Protein AF-X1KIX4-F1 (afdb_monomer)

InterPro domains:
  IPR009010 Aspartate decarboxylase-like domain superfamily [SSF50692] (9-161)
  IPR050612 Prokaryotic Molybdopterin Oxidoreductases [PTHR43742] (2-159)

Foldseek 3Di:
DDDDFDADAFPDLQKAFEFEDADPLDPFQPCQQPPVSQDPVVCVLVHQQAKEAEQVSCVVQVHDFFFKKKKFFQDDDCVRGVQFDFDQLHGDIDMHTYDYDNPDDNRHMYHYHQAQDPDPPGDPRSNHHDNQVSNAGFGDDPVGRDTDRGGGMIGMHTDDPDPD

pLDDT: mean 93.76, std 7.92, range [32.69, 98.62]

Mean predicted aligned error: 3.72 Å

Radius of gyration: 16.17 Å; Cα contacts (8 Å, |Δi|>4): 360; chains: 1; bounding box: 42×38×56 Å

Organism: NCBI:txid412755

Structure (mmCIF, N/CA/C/O backbone):
data_AF-X1KIX4-F1
#
_entry.id   AF-X1KIX4-F1
#
loop_
_atom_site.group_PDB
_atom_site.id
_atom_site.type_symbol
_atom_site.label_atom_id
_atom_site.label_alt_id
_atom_site.label_comp_id
_atom_site.label_asym_id
_atom_site.label_entity_id
_atom_site.label_seq_id
_atom_site.pdbx_PDB_ins_code
_atom_site.Cartn_x
_atom_site.Ca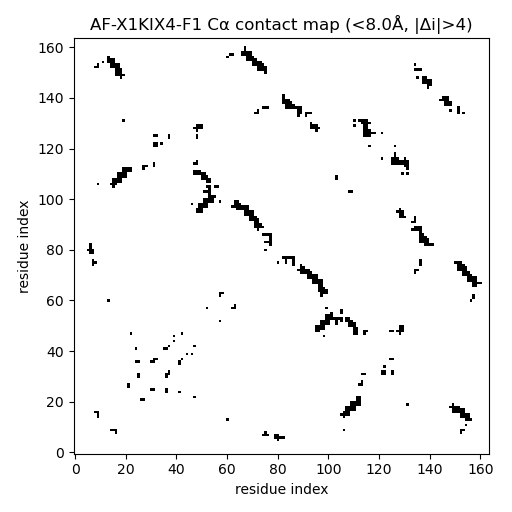rtn_y
_atom_site.Cartn_z
_atom_site.occupancy
_atom_site.B_iso_or_equiv
_atom_site.auth_seq_id
_atom_site.auth_comp_id
_atom_site.auth_asym_id
_atom_site.auth_atom_id
_atom_site.pdbx_PDB_model_num
ATOM 1 N N . MET A 1 1 ? 9.126 1.986 -31.736 1.00 82.31 1 MET A N 1
ATOM 2 C CA . MET A 1 1 ? 8.558 0.647 -31.461 1.00 82.31 1 MET A CA 1
ATOM 3 C C . MET A 1 1 ? 8.425 0.483 -29.955 1.00 82.31 1 MET A C 1
ATOM 5 O O . MET A 1 1 ? 9.305 0.989 -29.265 1.00 82.31 1 MET A O 1
ATOM 9 N N . PRO A 1 2 ? 7.361 -0.156 -29.440 1.00 86.62 2 PRO A N 1
ATOM 10 C CA . PRO A 1 2 ? 7.271 -0.484 -28.019 1.00 86.62 2 PRO A CA 1
ATOM 11 C C . PRO A 1 2 ? 8.344 -1.517 -27.651 1.00 86.62 2 PRO A C 1
ATOM 13 O O . PRO A 1 2 ? 8.569 -2.465 -28.401 1.00 86.62 2 PRO A O 1
ATOM 16 N N . ILE A 1 3 ? 9.002 -1.323 -26.508 1.00 89.69 3 ILE A N 1
ATOM 17 C CA . ILE A 1 3 ? 9.951 -2.280 -25.930 1.00 89.69 3 ILE A CA 1
ATOM 18 C C . ILE A 1 3 ? 9.429 -2.760 -24.579 1.00 89.69 3 ILE A C 1
ATOM 20 O O . ILE A 1 3 ? 8.763 -2.012 -23.862 1.00 89.69 3 ILE A O 1
ATOM 24 N N . TYR A 1 4 ? 9.737 -4.005 -24.233 1.00 90.25 4 TYR A N 1
ATOM 25 C CA . TYR A 1 4 ? 9.482 -4.522 -22.8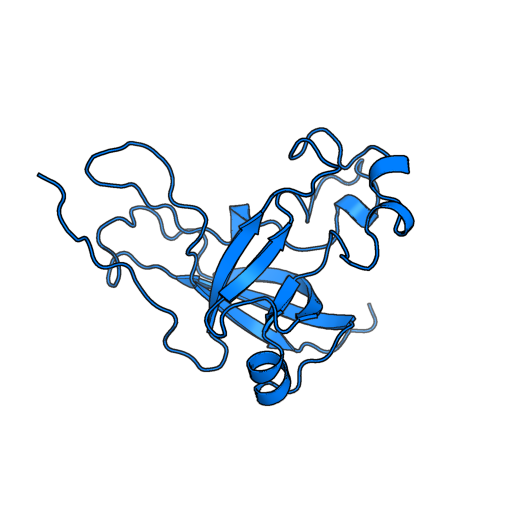97 1.00 90.25 4 TYR A CA 1
ATOM 26 C C . TYR A 1 4 ? 10.623 -4.112 -21.965 1.00 90.25 4 TYR A C 1
ATOM 28 O O . TYR A 1 4 ? 11.790 -4.358 -22.269 1.00 90.25 4 TYR A O 1
ATOM 36 N N . VAL A 1 5 ? 10.277 -3.502 -20.832 1.00 89.31 5 VAL A N 1
ATOM 37 C CA . VAL A 1 5 ? 11.215 -3.204 -19.748 1.00 89.31 5 VAL A CA 1
ATOM 38 C C . VAL A 1 5 ? 10.764 -4.015 -18.534 1.00 89.31 5 VAL A C 1
ATOM 40 O O . VAL A 1 5 ? 9.652 -3.784 -18.054 1.00 89.31 5 VAL A O 1
ATOM 43 N N . PRO A 1 6 ? 11.562 -4.989 -18.061 1.00 90.12 6 PRO A N 1
ATOM 44 C CA . PRO A 1 6 ? 11.214 -5.747 -16.870 1.00 90.12 6 PRO A CA 1
ATOM 45 C C . PRO A 1 6 ? 11.243 -4.834 -15.642 1.00 90.12 6 PRO A C 1
ATOM 47 O O . PRO A 1 6 ? 12.146 -4.013 -15.495 1.00 90.12 6 PRO A O 1
ATOM 50 N N . VAL A 1 7 ? 10.262 -5.008 -14.760 1.00 90.44 7 VAL A N 1
ATOM 51 C CA . VAL A 1 7 ? 10.189 -4.324 -13.464 1.00 90.44 7 VAL A CA 1
ATOM 52 C C . VAL A 1 7 ? 10.422 -5.325 -12.340 1.00 90.44 7 VAL A C 1
ATOM 54 O O . VAL A 1 7 ? 10.199 -6.526 -12.509 1.00 90.44 7 VAL A O 1
ATOM 57 N N . ALA A 1 8 ? 10.858 -4.836 -11.182 1.00 94.06 8 ALA A N 1
ATOM 58 C CA . ALA A 1 8 ? 11.047 -5.685 -10.015 1.00 94.06 8 ALA A CA 1
ATOM 59 C C . ALA A 1 8 ? 9.723 -6.338 -9.572 1.00 94.06 8 ALA A C 1
ATOM 61 O O . ALA A 1 8 ? 8.642 -5.752 -9.700 1.00 94.06 8 ALA A O 1
ATOM 62 N N . GLU A 1 9 ? 9.814 -7.541 -9.000 1.00 95.81 9 GLU A N 1
ATOM 63 C CA . GLU A 1 9 ? 8.667 -8.263 -8.444 1.00 95.81 9 GLU A CA 1
ATOM 64 C C . GLU A 1 9 ? 8.826 -8.567 -6.949 1.00 95.81 9 GLU A C 1
ATOM 66 O O . GLU A 1 9 ? 9.955 -8.777 -6.499 1.00 95.81 9 GLU A O 1
ATOM 71 N N . PRO A 1 10 ? 7.715 -8.664 -6.187 1.00 96.31 10 PRO A N 1
ATOM 72 C CA . PRO A 1 10 ? 7.699 -9.252 -4.854 1.00 96.31 10 PRO A CA 1
ATOM 73 C C . PRO A 1 10 ? 8.229 -10.688 -4.888 1.00 96.31 10 PRO A C 1
ATOM 75 O O . PRO A 1 10 ? 7.708 -11.531 -5.626 1.00 96.31 10 PRO A O 1
ATOM 78 N N . LYS A 1 11 ? 9.249 -10.972 -4.075 1.00 94.19 11 LYS A N 1
ATOM 79 C CA . LYS A 1 11 ? 9.912 -12.285 -3.982 1.00 94.19 11 LYS A CA 1
ATOM 80 C C . LYS A 1 11 ? 9.490 -13.029 -2.708 1.00 94.19 11 LYS A C 1
ATOM 82 O O . LYS A 1 11 ? 9.428 -14.257 -2.699 1.00 94.19 11 LYS A O 1
ATOM 87 N N . GLY A 1 12 ? 9.184 -12.292 -1.640 1.00 94.31 12 GLY A N 1
ATOM 88 C CA . GLY A 1 12 ? 8.812 -12.820 -0.326 1.00 94.31 12 GLY A CA 1
ATOM 89 C C . GLY A 1 12 ? 7.359 -13.302 -0.192 1.00 94.31 12 GLY A C 1
ATOM 90 O O . GLY A 1 12 ? 6.440 -12.888 -0.904 1.00 94.31 12 GLY A O 1
ATOM 91 N N . LYS A 1 13 ? 7.115 -14.177 0.794 1.00 95.94 13 LYS A N 1
ATOM 92 C CA . LYS A 1 13 ? 5.754 -14.624 1.162 1.00 95.94 13 LYS A CA 1
ATOM 93 C C . LYS A 1 13 ? 4.912 -13.523 1.813 1.00 95.94 13 LYS A C 1
ATOM 95 O O . LYS A 1 13 ? 3.693 -13.623 1.821 1.00 95.94 13 LYS A O 1
ATOM 100 N N . ASP A 1 14 ? 5.561 -12.501 2.334 1.00 97.62 14 ASP A N 1
ATOM 101 C CA . ASP A 1 14 ? 4.983 -11.323 2.970 1.00 97.62 14 ASP A CA 1
ATOM 102 C C . ASP A 1 14 ? 5.240 -10.046 2.159 1.00 97.62 14 ASP A C 1
ATOM 104 O O . ASP A 1 14 ? 4.964 -8.946 2.636 1.00 97.62 14 ASP A O 1
ATOM 108 N N . GLU A 1 15 ? 5.736 -10.189 0.926 1.00 98.38 15 GLU A N 1
ATOM 109 C CA . GLU A 1 15 ? 5.942 -9.084 -0.001 1.00 98.38 15 GLU A CA 1
ATOM 110 C C . GLU A 1 15 ? 4.782 -8.957 -0.993 1.00 98.38 15 GLU A C 1
ATOM 112 O O . GLU A 1 15 ? 4.216 -9.952 -1.466 1.00 98.38 15 GLU A O 1
ATOM 117 N N . PHE A 1 16 ? 4.451 -7.710 -1.321 1.00 98.38 16 PHE A N 1
ATOM 118 C CA . PHE A 1 16 ? 3.352 -7.342 -2.205 1.00 98.38 16 PHE A CA 1
ATOM 119 C C . PHE A 1 16 ? 3.714 -6.106 -3.027 1.00 98.38 16 PHE A C 1
ATOM 121 O O . PHE A 1 16 ? 4.446 -5.234 -2.566 1.00 98.38 16 PHE A O 1
ATOM 128 N N . TYR A 1 17 ? 3.131 -5.984 -4.214 1.00 97.94 17 TYR A N 1
ATOM 129 C CA . TYR A 1 17 ? 2.994 -4.701 -4.884 1.00 97.94 17 TYR A CA 1
ATOM 130 C C . TYR A 1 17 ? 1.979 -3.851 -4.128 1.00 97.94 17 TYR A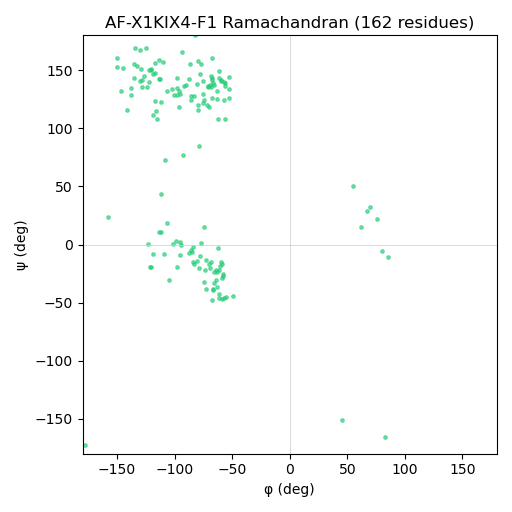 C 1
ATOM 132 O O . TYR A 1 17 ? 0.804 -4.217 -4.060 1.00 97.94 17 TYR A O 1
ATOM 140 N N . LEU A 1 18 ? 2.405 -2.709 -3.599 1.00 98.06 18 LEU A N 1
ATOM 141 C CA . LEU A 1 18 ? 1.506 -1.687 -3.097 1.00 98.06 18 LEU A CA 1
ATOM 142 C C . LEU A 1 18 ? 0.963 -0.871 -4.270 1.00 98.06 18 LEU A C 1
ATOM 144 O O . LEU A 1 18 ? 1.688 -0.149 -4.961 1.00 98.06 18 LEU A O 1
ATOM 148 N N . ILE A 1 19 ? -0.344 -0.975 -4.458 1.00 97.25 19 ILE A N 1
ATOM 149 C CA . ILE A 1 19 ? -1.106 -0.245 -5.464 1.00 97.25 19 ILE A CA 1
ATOM 150 C C . ILE A 1 19 ? -2.125 0.669 -4.791 1.00 97.25 19 ILE A C 1
ATOM 152 O O . ILE A 1 19 ? -2.539 0.442 -3.654 1.00 97.25 19 ILE A O 1
ATOM 156 N N . SER A 1 20 ? -2.537 1.722 -5.491 1.00 96.31 20 SER A N 1
ATOM 157 C CA . SER A 1 20 ? -3.568 2.628 -4.990 1.00 96.31 20 SER A CA 1
ATOM 158 C C . SER A 1 20 ? -4.641 2.935 -6.015 1.00 96.31 20 SER A C 1
ATOM 160 O O . SER A 1 20 ? -4.409 2.923 -7.225 1.00 96.31 20 SER A O 1
ATOM 162 N N . GLY A 1 21 ? -5.824 3.257 -5.505 1.00 94.38 21 GLY A N 1
ATOM 163 C CA . GLY A 1 21 ? -6.944 3.760 -6.287 1.00 94.38 21 GLY A CA 1
ATOM 164 C C . GLY A 1 21 ? -7.593 4.961 -5.616 1.00 94.38 21 GLY A C 1
ATOM 165 O O . GLY A 1 21 ? -7.295 5.305 -4.475 1.00 94.38 21 GLY A O 1
ATOM 166 N N . LYS A 1 22 ? -8.480 5.639 -6.338 1.00 93.69 22 LYS A N 1
ATOM 167 C CA . LYS A 1 22 ? -9.269 6.732 -5.765 1.00 93.69 22 LYS A CA 1
ATOM 168 C C . LYS A 1 22 ? -10.537 6.171 -5.136 1.00 93.69 22 LYS A C 1
ATOM 170 O O . LYS A 1 22 ? -11.155 5.280 -5.712 1.00 93.69 22 LYS A O 1
ATOM 175 N N . ALA A 1 23 ? -10.944 6.747 -4.012 1.00 93.75 23 ALA A N 1
ATOM 176 C CA . ALA A 1 23 ? -12.304 6.583 -3.523 1.00 93.75 23 ALA A CA 1
ATOM 177 C C . ALA A 1 23 ? -13.250 7.363 -4.434 1.00 93.75 23 ALA A C 1
ATOM 179 O O . ALA A 1 23 ? -12.956 8.504 -4.797 1.00 93.75 23 ALA A O 1
ATOM 180 N N . THR A 1 24 ? -14.373 6.757 -4.813 1.00 93.44 24 THR A N 1
ATOM 181 C CA . THR A 1 24 ? -15.356 7.387 -5.710 1.00 93.44 24 THR A CA 1
ATOM 182 C C . THR A 1 24 ? -15.980 8.637 -5.090 1.00 93.44 24 THR A C 1
ATOM 184 O O . THR A 1 24 ? -16.392 9.536 -5.817 1.00 93.44 24 THR A O 1
ATOM 187 N N . TRP A 1 25 ? -15.979 8.733 -3.759 1.00 94.56 25 TRP A N 1
ATOM 188 C CA . TRP A 1 25 ? -16.508 9.857 -2.987 1.00 94.56 25 TRP A CA 1
ATOM 189 C C . TRP A 1 25 ? -15.463 10.922 -2.603 1.00 94.56 25 TRP A C 1
ATOM 191 O O . TRP A 1 25 ? -15.828 11.921 -1.988 1.00 94.56 25 TRP A O 1
ATOM 201 N N . HIS A 1 26 ? -14.181 10.772 -2.975 1.00 94.88 26 HIS A N 1
ATOM 202 C CA . HIS A 1 26 ? -13.136 11.763 -2.671 1.00 94.88 26 HIS A CA 1
ATOM 203 C C . HIS A 1 26 ? -12.398 12.286 -3.907 1.00 94.88 26 HIS A C 1
ATOM 205 O O . HIS A 1 26 ? -11.878 11.533 -4.732 1.00 94.88 26 HIS A O 1
ATOM 211 N N . GLN A 1 27 ? -12.202 13.606 -3.959 1.00 92.81 27 GLN A N 1
ATOM 212 C CA . GLN A 1 27 ? -11.359 14.255 -4.964 1.00 92.81 27 GLN A CA 1
ATOM 213 C C . GLN A 1 27 ? -9.919 14.435 -4.464 1.00 92.81 27 GLN A C 1
ATOM 215 O O . GLN A 1 27 ? -9.509 15.532 -4.074 1.00 92.81 27 GLN A O 1
ATOM 220 N N . LYS A 1 28 ? -9.135 13.343 -4.469 1.00 87.62 28 LYS A N 1
ATOM 221 C CA . LYS A 1 28 ? -7.769 13.296 -3.891 1.00 87.62 28 LYS A CA 1
ATOM 222 C C . LYS A 1 28 ? -7.749 13.957 -2.501 1.00 87.62 28 LYS A C 1
ATOM 224 O O . LYS A 1 28 ? -8.782 13.968 -1.846 1.00 87.62 28 LYS A O 1
ATOM 229 N N . SER A 1 29 ? -6.613 14.527 -2.088 1.00 88.62 29 SER A N 1
ATOM 230 C CA . SER A 1 29 ? -6.351 15.165 -0.788 1.00 88.62 29 SER A CA 1
ATOM 231 C C . SER A 1 29 ? -7.215 16.399 -0.452 1.00 88.62 29 SER A C 1
ATOM 233 O O . SER A 1 29 ? -7.047 16.978 0.618 1.00 88.62 29 SER A O 1
ATOM 235 N N . ALA A 1 30 ? -8.096 16.851 -1.352 1.00 91.94 30 ALA A N 1
ATOM 236 C CA . ALA A 1 30 ? -8.873 18.077 -1.160 1.00 91.94 30 ALA A CA 1
ATOM 237 C C . ALA A 1 30 ? -10.140 17.879 -0.311 1.00 91.94 30 ALA A C 1
ATOM 239 O O . ALA A 1 30 ? -10.721 18.854 0.156 1.00 91.94 30 ALA A O 1
ATOM 240 N N . THR A 1 31 ? -10.594 16.636 -0.123 1.00 94.31 31 THR A N 1
ATOM 241 C CA . THR A 1 31 ? -11.933 16.351 0.435 1.00 94.31 31 THR A CA 1
ATOM 242 C C . THR A 1 31 ? -11.922 15.487 1.695 1.00 94.31 31 THR A C 1
ATOM 244 O O . THR A 1 31 ? -12.972 15.256 2.278 1.00 94.31 31 THR A O 1
ATOM 247 N N . GLN A 1 32 ? -10.752 15.074 2.185 1.00 93.12 32 GLN A N 1
ATOM 248 C CA . GLN A 1 32 ? -10.589 14.246 3.390 1.00 93.12 32 GLN A CA 1
ATOM 249 C C . GLN A 1 32 ? -10.927 15.008 4.673 1.00 93.12 32 GLN A C 1
ATOM 251 O O . GLN A 1 32 ? -11.114 14.404 5.723 1.00 93.12 32 GLN A O 1
ATOM 256 N N . HIS A 1 33 ? -10.977 16.343 4.622 1.00 94.94 33 HIS A N 1
ATOM 257 C CA . HIS A 1 33 ? -11.447 17.149 5.748 1.00 94.94 33 HIS A CA 1
ATOM 258 C C . HIS A 1 33 ? -12.976 17.322 5.764 1.00 94.94 33 HIS A C 1
ATOM 260 O O . HIS A 1 33 ? -13.521 17.912 6.694 1.00 94.94 33 HIS A O 1
ATOM 266 N N . ASN A 1 34 ? -13.694 16.825 4.753 1.00 95.81 34 ASN A N 1
ATOM 267 C CA . ASN A 1 34 ? -15.149 16.883 4.733 1.00 95.81 34 ASN A CA 1
ATOM 268 C C . ASN A 1 34 ? -15.720 15.762 5.611 1.00 95.81 34 ASN A C 1
ATOM 270 O O . ASN A 1 34 ? -15.480 14.589 5.344 1.00 95.81 34 ASN A O 1
ATOM 274 N N . ARG A 1 35 ? -16.482 16.126 6.648 1.00 94.69 35 ARG A N 1
ATOM 275 C CA . ARG A 1 35 ? -17.041 15.166 7.612 1.00 94.69 35 ARG A CA 1
ATOM 276 C C . ARG A 1 35 ? -17.975 14.159 6.951 1.00 94.69 35 ARG A C 1
ATOM 278 O O . ARG A 1 35 ? -17.776 12.975 7.174 1.00 94.69 35 ARG A O 1
ATOM 285 N N . TYR A 1 36 ? -18.888 14.617 6.094 1.00 94.69 36 TYR A N 1
ATOM 286 C CA . TYR A 1 36 ? -19.865 13.754 5.423 1.00 94.69 36 TYR A CA 1
ATOM 287 C C . TYR A 1 36 ? -19.192 12.705 4.539 1.00 94.69 36 TYR A C 1
ATOM 289 O O . TYR A 1 36 ? -19.549 11.536 4.564 1.00 94.69 36 TYR A O 1
ATOM 297 N N . LEU A 1 37 ? -18.160 13.107 3.791 1.00 94.81 37 LEU A N 1
ATOM 298 C CA . LEU A 1 37 ? -17.438 12.188 2.906 1.00 94.81 37 LEU A CA 1
ATOM 299 C C . LEU A 1 37 ? -16.548 11.193 3.664 1.00 94.81 37 LEU A C 1
ATOM 301 O O . LEU A 1 37 ? -16.085 10.231 3.067 1.00 94.81 37 LEU A O 1
ATOM 305 N N . MET A 1 38 ? -16.296 11.422 4.954 1.00 93.81 38 MET A N 1
ATOM 306 C CA . MET A 1 38 ? -15.519 10.527 5.812 1.00 93.81 38 MET A CA 1
ATOM 307 C C . MET A 1 38 ? -16.411 9.615 6.674 1.00 93.81 38 MET A C 1
ATOM 309 O O . MET A 1 38 ? -15.883 8.867 7.499 1.00 93.81 38 MET A O 1
ATOM 313 N N . GLU A 1 39 ? -17.738 9.674 6.532 1.00 93.88 39 GLU A N 1
ATOM 314 C CA . GLU A 1 39 ? -18.669 8.823 7.280 1.00 93.88 39 GLU A CA 1
ATOM 315 C C . GLU A 1 39 ? -18.610 7.367 6.805 1.00 93.88 39 GLU A C 1
ATOM 317 O O . GLU A 1 39 ? -18.625 7.091 5.607 1.00 93.88 39 GLU A O 1
ATOM 322 N N . ASP A 1 40 ? -18.610 6.420 7.747 1.00 91.44 40 ASP A N 1
ATOM 323 C CA . ASP A 1 40 ? -18.553 4.978 7.448 1.00 91.44 40 ASP A CA 1
ATOM 324 C C . ASP A 1 40 ? -19.726 4.512 6.563 1.00 91.44 40 ASP A C 1
ATOM 326 O O . ASP A 1 40 ? -19.580 3.585 5.768 1.00 91.44 40 ASP A O 1
ATOM 330 N N . GLY A 1 41 ? -20.879 5.186 6.652 1.00 93.12 41 GLY A N 1
ATOM 331 C CA . GLY A 1 41 ? -22.049 4.902 5.818 1.00 93.12 41 GLY A CA 1
ATOM 332 C C . GLY A 1 41 ? -21.827 5.163 4.324 1.00 93.12 41 GLY A C 1
ATOM 333 O O . GLY A 1 41 ? -22.401 4.457 3.500 1.00 93.12 41 GLY A O 1
ATOM 334 N N . ILE A 1 42 ? -20.965 6.123 3.964 1.00 93.75 42 ILE A N 1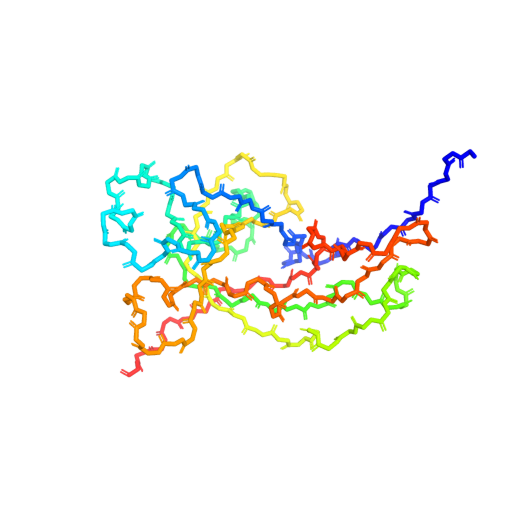
ATOM 335 C CA . ILE A 1 42 ? -20.578 6.382 2.566 1.00 93.75 42 ILE A CA 1
ATOM 336 C C . ILE A 1 42 ? -19.625 5.299 2.051 1.00 93.75 42 ILE A C 1
ATOM 338 O O . ILE A 1 42 ? -19.658 4.953 0.872 1.00 93.75 42 ILE A O 1
ATOM 342 N N . GLU A 1 43 ? -18.790 4.747 2.932 1.00 92.31 43 GLU A N 1
ATOM 343 C CA . GLU A 1 43 ? -17.752 3.782 2.565 1.00 92.31 43 GLU A CA 1
ATOM 344 C C . GLU A 1 43 ? -18.311 2.399 2.221 1.00 92.31 43 GLU A C 1
ATOM 346 O O . GLU A 1 43 ? -17.646 1.643 1.521 1.00 92.31 43 GLU A O 1
ATOM 351 N N . GLY A 1 44 ? -19.519 2.054 2.683 1.00 89.94 44 GLY A N 1
ATOM 352 C CA . GLY A 1 44 ? -20.227 0.844 2.247 1.00 89.94 44 GLY A CA 1
ATOM 353 C C . GLY A 1 44 ? -19.415 -0.444 2.435 1.00 89.94 44 GLY A C 1
ATOM 354 O O . GLY A 1 44 ? -19.242 -1.210 1.490 1.00 89.94 44 GLY A O 1
ATOM 355 N N . ASP A 1 45 ? -18.865 -0.650 3.637 1.00 90.62 45 ASP A N 1
ATOM 356 C CA . ASP A 1 45 ? -17.956 -1.763 3.987 1.00 90.62 45 ASP A CA 1
ATOM 357 C C . ASP A 1 45 ? -16.626 -1.796 3.194 1.00 90.62 45 ASP A C 1
ATOM 359 O O . ASP A 1 45 ? -15.861 -2.767 3.234 1.00 90.62 45 ASP A O 1
ATOM 363 N N . CYS A 1 46 ? -16.294 -0.694 2.521 1.00 92.88 46 CYS A N 1
ATOM 364 C CA . CYS A 1 46 ? -15.002 -0.458 1.889 1.00 92.88 46 CYS A CA 1
ATOM 365 C C . CYS A 1 46 ? -14.220 0.600 2.686 1.00 92.88 46 CYS A C 1
ATOM 367 O O . CYS A 1 46 ? -14.065 1.728 2.206 1.00 92.88 46 CYS A O 1
ATOM 369 N N . PRO A 1 47 ? -13.693 0.254 3.883 1.00 95.31 47 PRO A N 1
ATOM 370 C CA . PRO A 1 47 ? -13.041 1.208 4.772 1.00 95.31 47 PRO A CA 1
ATOM 371 C C . PRO A 1 47 ? -11.946 2.005 4.055 1.00 95.31 47 PRO A C 1
ATOM 373 O O . PRO A 1 47 ? -11.027 1.423 3.464 1.00 95.31 47 PRO A O 1
ATOM 376 N N . TYR A 1 48 ? -12.029 3.335 4.126 1.00 95.62 48 TYR A N 1
ATOM 377 C CA . TYR A 1 48 ? -11.125 4.241 3.406 1.00 95.62 48 TYR A CA 1
ATOM 378 C C . TYR A 1 48 ? -9.673 4.149 3.895 1.00 95.62 48 TYR A C 1
ATOM 380 O O . TYR A 1 48 ? -8.724 4.306 3.131 1.00 95.62 48 TYR A O 1
ATOM 388 N N . THR A 1 49 ? -9.486 3.885 5.187 1.00 95.94 49 THR A N 1
ATOM 389 C CA . THR A 1 49 ? -8.180 3.931 5.865 1.00 95.94 49 THR A CA 1
ATOM 390 C C . THR A 1 49 ? -7.494 2.566 5.952 1.00 95.94 49 THR A C 1
ATOM 392 O O . THR A 1 49 ? -6.415 2.454 6.542 1.00 95.94 49 THR A O 1
ATOM 395 N N . ALA A 1 50 ? -8.104 1.526 5.378 1.00 97.50 50 ALA A N 1
ATOM 396 C CA . ALA A 1 50 ? -7.593 0.165 5.425 1.00 97.50 50 ALA A CA 1
ATOM 397 C C . ALA A 1 50 ? -6.592 -0.134 4.303 1.00 97.50 50 ALA A C 1
ATOM 399 O O . ALA A 1 50 ? -6.633 0.455 3.221 1.00 97.50 50 ALA A O 1
ATOM 400 N N . ILE A 1 51 ? -5.732 -1.120 4.557 1.00 98.50 51 ILE A N 1
ATOM 401 C CA . ILE A 1 51 ? -4.998 -1.838 3.518 1.00 98.50 51 ILE A CA 1
ATOM 402 C C . ILE A 1 51 ? -5.731 -3.122 3.156 1.00 98.50 51 ILE A C 1
ATOM 404 O O . ILE A 1 51 ? -6.138 -3.893 4.022 1.00 98.50 51 ILE A O 1
ATOM 408 N N . TYR A 1 52 ? -5.896 -3.339 1.861 1.00 98.62 52 TYR A N 1
ATOM 409 C CA . TYR A 1 52 ? -6.614 -4.464 1.303 1.00 98.62 52 TYR A CA 1
ATOM 410 C C . TYR A 1 52 ? -5.623 -5.544 0.900 1.00 98.62 52 TYR A C 1
ATOM 412 O O . TYR A 1 52 ? -4.658 -5.263 0.186 1.00 98.62 52 TYR A O 1
ATOM 420 N N . ILE A 1 53 ? -5.859 -6.772 1.355 1.00 98.44 53 ILE A N 1
ATOM 421 C CA . ILE A 1 53 ? -4.975 -7.918 1.115 1.00 98.44 53 ILE A CA 1
ATOM 422 C C . ILE A 1 53 ? -5.813 -9.087 0.594 1.00 98.44 53 ILE A C 1
ATOM 424 O O . ILE A 1 53 ? -6.937 -9.313 1.052 1.00 98.44 53 ILE A O 1
ATOM 428 N N . ASN A 1 54 ? -5.260 -9.827 -0.369 1.00 98.50 54 ASN A N 1
ATOM 429 C CA . ASN A 1 54 ? -5.860 -11.065 -0.861 1.00 98.50 54 ASN A CA 1
ATOM 430 C C . ASN A 1 54 ? -6.100 -12.065 0.292 1.00 98.50 54 ASN A C 1
ATOM 432 O O . ASN A 1 54 ? -5.240 -12.222 1.161 1.00 98.50 54 ASN A O 1
ATOM 436 N N . ALA A 1 55 ? -7.240 -12.759 0.292 1.00 98.31 55 ALA A N 1
ATOM 437 C CA . ALA A 1 55 ? -7.629 -13.606 1.419 1.00 98.31 55 ALA A CA 1
ATOM 438 C C . ALA A 1 55 ? -6.736 -14.828 1.635 1.00 98.31 55 ALA A C 1
ATOM 440 O O . ALA A 1 55 ? -6.386 -15.114 2.779 1.00 98.31 55 ALA A O 1
ATOM 441 N N . ASP A 1 56 ? -6.295 -15.493 0.571 1.00 97.69 56 ASP A N 1
ATOM 442 C CA . ASP A 1 56 ? -5.435 -16.674 0.688 1.00 97.69 56 ASP A CA 1
ATOM 443 C C . ASP A 1 56 ? -4.065 -16.280 1.254 1.00 97.69 56 ASP A C 1
ATOM 445 O O . ASP A 1 56 ? -3.489 -16.961 2.109 1.00 97.69 56 ASP A O 1
ATOM 449 N N . ARG A 1 57 ? -3.564 -15.114 0.831 1.00 97.50 57 ARG A N 1
ATOM 450 C CA . ARG A 1 57 ? -2.319 -14.538 1.348 1.00 97.50 57 ARG A CA 1
ATOM 451 C C . ARG A 1 57 ? -2.457 -14.110 2.796 1.00 97.50 57 ARG A C 1
ATOM 453 O O . ARG A 1 57 ? -1.607 -14.479 3.602 1.00 97.50 57 ARG A O 1
ATOM 460 N N . ALA A 1 58 ? -3.528 -13.395 3.134 1.00 98.06 58 ALA A N 1
ATOM 461 C CA . ALA A 1 58 ? -3.809 -12.986 4.504 1.00 98.06 58 ALA A CA 1
ATOM 462 C C . ALA A 1 58 ? -3.893 -14.207 5.435 1.00 98.06 58 ALA A C 1
ATOM 464 O O . ALA A 1 58 ? -3.206 -14.242 6.455 1.00 98.06 58 ALA A O 1
ATOM 465 N N . HIS A 1 59 ? -4.613 -15.256 5.027 1.00 97.69 59 HIS A N 1
ATOM 466 C CA . HIS A 1 59 ? -4.701 -16.516 5.762 1.00 97.69 59 HIS A CA 1
ATOM 467 C C . HIS A 1 59 ? -3.325 -17.167 5.959 1.00 97.69 59 HIS A C 1
ATOM 469 O O . HIS A 1 59 ? -2.968 -17.522 7.080 1.00 97.69 59 HIS A O 1
ATOM 475 N N . SER A 1 60 ? -2.505 -17.254 4.903 1.00 97.31 60 SER A N 1
ATOM 476 C CA . SER A 1 60 ? -1.147 -17.818 4.998 1.00 97.31 60 SER A CA 1
ATOM 477 C C . SER A 1 60 ? -0.212 -17.050 5.944 1.00 97.31 60 SER A C 1
ATOM 479 O O . SER A 1 60 ? 0.765 -17.617 6.431 1.00 97.31 60 SER A O 1
ATOM 481 N N . LEU A 1 61 ? -0.518 -15.777 6.211 1.00 97.31 61 LEU A N 1
ATOM 482 C CA . LEU A 1 61 ? 0.235 -14.887 7.096 1.00 97.31 61 LEU A CA 1
ATOM 483 C C . LEU A 1 61 ? -0.412 -14.732 8.486 1.00 97.31 61 LEU A C 1
ATOM 485 O O . LEU A 1 61 ? 0.110 -13.990 9.317 1.00 97.31 61 LEU A O 1
ATOM 489 N N . GLY A 1 62 ? -1.539 -15.402 8.759 1.00 97.56 62 GLY A N 1
ATOM 490 C CA . GLY A 1 62 ? -2.268 -15.266 10.027 1.00 97.56 62 GLY A CA 1
ATOM 491 C C . GLY A 1 62 ? -2.907 -13.885 10.236 1.00 97.56 62 GLY A C 1
ATOM 492 O O . GLY A 1 62 ? -3.047 -13.429 11.376 1.00 97.56 62 GLY A O 1
ATOM 493 N N . ILE A 1 63 ? -3.258 -13.210 9.139 1.00 98.12 63 ILE A N 1
ATOM 494 C CA . ILE A 1 63 ? -3.867 -11.878 9.106 1.00 98.12 63 ILE A CA 1
ATOM 495 C C . ILE A 1 63 ? -5.370 -12.004 8.827 1.00 98.12 63 ILE A C 1
ATOM 497 O O . ILE A 1 63 ? -5.793 -12.702 7.906 1.00 98.12 63 ILE A O 1
ATOM 501 N N . MET A 1 64 ? -6.174 -11.280 9.598 1.00 97.81 64 MET A N 1
ATOM 502 C CA . MET A 1 64 ? -7.630 -11.216 9.500 1.00 97.81 64 MET A CA 1
ATOM 503 C C . MET A 1 64 ? -8.117 -9.770 9.339 1.00 97.81 64 MET A C 1
ATOM 505 O O . MET A 1 64 ? -7.368 -8.808 9.518 1.00 97.81 64 MET A O 1
ATOM 509 N N . ASN A 1 65 ? -9.40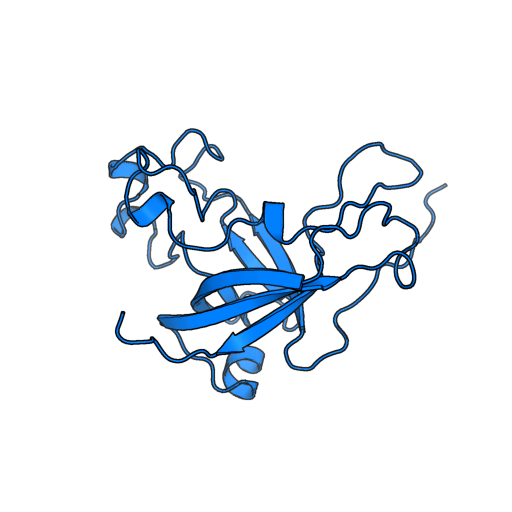3 -9.610 9.014 1.00 98.00 65 ASN A N 1
ATOM 510 C CA . ASN A 1 65 ? -10.062 -8.302 9.003 1.00 98.00 65 ASN A CA 1
ATOM 511 C C . ASN A 1 65 ? -9.871 -7.570 10.339 1.00 98.00 65 ASN A C 1
ATOM 513 O O . ASN A 1 65 ? -10.077 -8.151 11.401 1.00 98.00 65 ASN A O 1
ATOM 517 N N . GLY A 1 66 ? -9.510 -6.289 10.279 1.00 96.44 66 GLY A N 1
ATOM 518 C CA . GLY A 1 66 ? -9.318 -5.442 11.458 1.00 96.44 66 GLY A CA 1
ATOM 519 C C . GLY A 1 66 ? -7.975 -5.620 12.174 1.00 96.44 66 GLY A C 1
ATOM 520 O O . GLY A 1 66 ? -7.660 -4.834 13.072 1.00 96.44 66 GLY A O 1
ATOM 521 N N . ASP A 1 67 ? -7.140 -6.580 11.767 1.00 97.75 67 ASP A N 1
ATOM 522 C CA . ASP A 1 67 ? -5.784 -6.675 12.302 1.00 97.75 67 ASP A CA 1
ATOM 523 C C . ASP A 1 67 ? -4.984 -5.416 11.968 1.00 97.75 67 ASP A C 1
ATOM 525 O O . ASP A 1 67 ? -5.123 -4.833 10.889 1.00 97.75 67 ASP A O 1
ATOM 529 N N . LEU A 1 68 ? -4.136 -4.998 12.906 1.00 97.88 68 LEU A N 1
ATOM 530 C CA . LEU A 1 68 ? -3.170 -3.937 12.672 1.00 97.88 68 LEU A CA 1
ATOM 531 C C . LEU A 1 68 ? -1.907 -4.536 12.046 1.00 97.88 68 LEU A C 1
ATOM 533 O O . LEU A 1 68 ? -1.324 -5.485 12.577 1.00 97.88 68 LEU A O 1
ATOM 537 N N . VAL A 1 69 ? -1.475 -3.963 10.927 1.00 98.25 69 VAL A N 1
ATOM 538 C CA . VAL A 1 69 ? -0.239 -4.355 10.244 1.00 98.25 69 VAL A CA 1
ATOM 539 C C . VAL A 1 69 ? 0.706 -3.172 10.113 1.00 98.25 69 VAL A C 1
ATOM 541 O O . VAL A 1 69 ? 0.278 -2.019 10.001 1.00 98.25 69 VAL A O 1
ATOM 544 N N . GLU A 1 70 ? 1.998 -3.473 10.109 1.00 98.25 70 GLU A N 1
ATOM 545 C CA . GLU A 1 70 ? 3.041 -2.559 9.664 1.00 98.25 70 GLU A CA 1
ATOM 546 C C . GLU A 1 70 ? 3.420 -2.902 8.219 1.00 98.25 70 GLU A C 1
ATOM 548 O O . GLU A 1 70 ? 3.564 -4.071 7.849 1.00 98.25 70 GLU A O 1
ATOM 553 N N . VAL A 1 71 ? 3.530 -1.859 7.401 1.00 98.38 71 VAL A N 1
ATOM 554 C CA . VAL A 1 71 ? 3.824 -1.926 5.973 1.00 98.38 71 VAL A CA 1
ATOM 555 C C . VAL A 1 71 ? 5.125 -1.184 5.738 1.00 98.38 71 VAL A C 1
ATOM 557 O O . VAL A 1 71 ? 5.183 0.036 5.896 1.00 98.38 71 VAL A O 1
ATOM 560 N N . GLU A 1 72 ? 6.163 -1.929 5.383 1.00 98.50 72 GLU A N 1
ATOM 561 C CA . GLU A 1 72 ? 7.507 -1.412 5.146 1.00 98.50 72 GLU A CA 1
ATOM 562 C C . GLU A 1 72 ? 7.816 -1.407 3.651 1.00 98.50 72 GLU A C 1
ATOM 564 O O . GLU A 1 72 ? 7.616 -2.413 2.975 1.00 98.50 72 GLU A O 1
ATOM 569 N N . CYS A 1 73 ? 8.327 -0.298 3.125 1.00 98.31 73 CYS A N 1
ATOM 570 C CA . CYS A 1 73 ? 8.815 -0.240 1.752 1.00 98.31 73 CYS A CA 1
ATOM 571 C C . CYS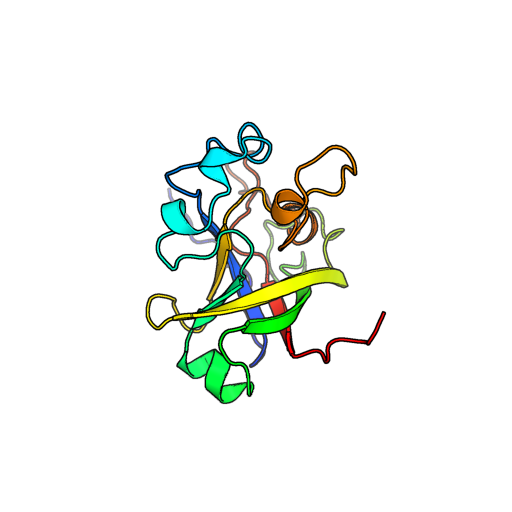 A 1 73 ? 10.170 -0.949 1.639 1.00 98.31 73 CYS A C 1
ATOM 573 O O . CYS A 1 73 ? 11.136 -0.545 2.280 1.00 98.31 73 CYS A O 1
ATOM 575 N N . VAL A 1 74 ? 10.259 -1.963 0.779 1.00 97.88 74 VAL A N 1
ATOM 576 C CA . VAL A 1 74 ? 11.486 -2.748 0.547 1.00 97.88 74 VAL A CA 1
ATOM 577 C C . VAL A 1 74 ? 11.991 -2.666 -0.898 1.00 97.88 74 VAL A C 1
ATOM 579 O O . VAL A 1 74 ? 13.094 -3.118 -1.189 1.00 97.88 74 VAL A O 1
ATOM 582 N N . GLY A 1 75 ? 11.223 -2.065 -1.810 1.00 96.62 75 GLY A N 1
ATOM 583 C CA . GLY A 1 75 ? 11.620 -1.864 -3.202 1.00 96.62 75 GLY A CA 1
ATOM 584 C C . GLY A 1 75 ? 10.561 -1.108 -4.010 1.00 96.62 75 GLY A C 1
ATOM 585 O O . GLY A 1 75 ? 9.583 -0.634 -3.434 1.00 96.62 75 GLY A O 1
ATOM 586 N N . PRO A 1 76 ? 10.714 -0.980 -5.338 1.00 95.88 76 PRO A N 1
ATOM 587 C CA . PRO A 1 76 ? 11.821 -1.481 -6.159 1.00 95.88 76 PRO A CA 1
ATOM 588 C C . PRO A 1 76 ? 13.156 -0.766 -5.880 1.00 95.88 76 PRO A C 1
ATOM 590 O O . PRO A 1 76 ? 13.178 0.343 -5.346 1.00 95.88 76 PRO A O 1
ATOM 593 N N . THR A 1 77 ? 14.264 -1.407 -6.261 1.00 95.50 77 THR A N 1
ATOM 594 C CA . THR A 1 77 ? 15.634 -0.872 -6.146 1.00 95.50 77 THR A CA 1
ATOM 595 C C . THR A 1 77 ? 16.236 -0.636 -7.534 1.00 95.50 77 THR A C 1
ATOM 597 O O . THR A 1 77 ? 15.831 -1.283 -8.498 1.00 95.50 77 THR A O 1
ATOM 600 N N . LYS A 1 78 ? 17.260 0.215 -7.642 1.00 94.69 78 LYS A N 1
ATOM 601 C CA . LYS A 1 78 ? 18.060 0.447 -8.860 1.00 94.69 78 LYS A CA 1
ATOM 602 C C . LYS A 1 78 ? 18.728 -0.819 -9.381 1.00 94.69 78 LYS A C 1
ATOM 604 O O . LYS A 1 78 ? 19.043 -0.913 -10.562 1.00 94.69 78 LYS A O 1
ATOM 609 N N . LYS A 1 79 ? 18.998 -1.774 -8.486 1.00 93.56 79 LYS A N 1
ATOM 610 C CA . LYS A 1 79 ? 19.604 -3.058 -8.837 1.00 93.56 79 LYS A CA 1
ATOM 611 C C . LYS A 1 79 ? 18.614 -3.957 -9.577 1.00 93.56 79 LYS A C 1
ATOM 613 O O . LYS A 1 79 ? 19.024 -4.687 -10.473 1.00 93.56 79 LYS A O 1
ATOM 618 N N . ASP A 1 80 ? 17.348 -3.932 -9.171 1.00 91.31 80 ASP A N 1
ATOM 619 C CA . ASP A 1 80 ? 16.311 -4.822 -9.696 1.00 91.31 80 ASP A CA 1
ATOM 620 C C . ASP A 1 80 ? 15.449 -4.166 -10.794 1.00 91.31 80 ASP A C 1
ATOM 622 O O . ASP A 1 80 ? 14.791 -4.880 -11.546 1.00 91.31 80 ASP A O 1
ATOM 626 N N . ASP A 1 81 ? 15.435 -2.832 -10.894 1.00 93.44 81 ASP A N 1
ATOM 627 C CA . ASP A 1 81 ? 14.635 -2.079 -11.865 1.00 93.44 81 ASP A CA 1
ATOM 628 C C . ASP A 1 81 ? 15.413 -0.855 -12.407 1.00 93.44 81 ASP A C 1
ATOM 630 O O . ASP A 1 81 ? 15.700 0.082 -11.651 1.00 93.44 81 ASP A O 1
ATOM 634 N N . PRO A 1 82 ? 15.727 -0.815 -13.720 1.00 91.31 82 PRO A N 1
ATOM 635 C CA . PRO A 1 82 ? 16.495 0.272 -14.332 1.00 91.31 82 PRO A CA 1
ATOM 636 C C . PRO A 1 82 ? 15.746 1.613 -14.382 1.00 91.31 82 PRO A C 1
ATOM 638 O O . PRO A 1 82 ? 16.367 2.648 -14.624 1.00 91.31 82 PRO A O 1
ATOM 641 N N . CYS A 1 83 ? 14.426 1.627 -14.177 1.00 92.56 83 CYS A N 1
ATOM 642 C CA . CYS A 1 83 ? 13.628 2.849 -14.144 1.00 92.56 83 CYS A CA 1
ATOM 643 C C . CYS A 1 83 ? 13.706 3.571 -12.794 1.00 92.56 83 CYS A C 1
ATOM 645 O O . CYS A 1 83 ? 13.298 4.731 -12.707 1.00 92.56 83 CYS A O 1
ATOM 647 N N . VAL A 1 84 ? 14.203 2.923 -11.736 1.00 95.19 84 VAL A N 1
ATOM 648 C CA . VAL A 1 84 ? 14.338 3.536 -10.408 1.00 95.19 84 VAL A CA 1
ATOM 649 C C . VAL A 1 84 ? 15.516 4.506 -10.397 1.00 95.19 84 VAL A C 1
ATOM 651 O O . VAL A 1 84 ? 16.636 4.158 -10.755 1.00 95.19 84 VAL A O 1
ATOM 654 N N . TYR A 1 85 ? 15.287 5.733 -9.930 1.00 93.19 85 TYR A N 1
ATOM 655 C CA . TYR A 1 85 ? 16.342 6.744 -9.786 1.00 93.19 85 TYR A CA 1
ATOM 656 C C . TYR A 1 85 ? 16.499 7.250 -8.344 1.00 93.19 85 TYR A C 1
ATOM 658 O O . TYR A 1 85 ? 17.570 7.759 -7.995 1.00 93.19 85 TYR A O 1
ATOM 666 N N . ASN A 1 86 ? 15.490 7.062 -7.485 1.00 94.44 86 ASN A N 1
ATOM 667 C CA . ASN A 1 86 ? 15.529 7.442 -6.071 1.00 94.44 86 ASN A CA 1
ATOM 668 C C . ASN A 1 86 ? 14.901 6.358 -5.179 1.00 94.44 86 ASN A C 1
ATOM 670 O O . ASN A 1 86 ? 13.763 5.952 -5.391 1.00 94.44 86 ASN A O 1
ATOM 674 N N . GLU A 1 87 ? 15.635 5.947 -4.149 1.00 96.38 87 GLU A N 1
ATOM 675 C CA . GLU A 1 87 ? 15.291 4.858 -3.228 1.00 96.38 87 GLU A CA 1
ATOM 676 C C . GLU A 1 87 ? 14.986 5.347 -1.802 1.00 96.38 87 GLU A C 1
ATOM 678 O O . GLU A 1 87 ? 14.858 4.539 -0.892 1.00 96.38 87 GLU A O 1
ATOM 683 N N . ALA A 1 88 ? 14.842 6.658 -1.580 1.00 96.25 88 ALA A N 1
ATOM 684 C CA . ALA A 1 88 ? 14.667 7.244 -0.244 1.00 96.25 88 ALA A CA 1
ATOM 685 C C . ALA A 1 88 ? 13.433 6.744 0.535 1.00 96.25 88 ALA A C 1
ATOM 687 O O . ALA A 1 88 ? 13.330 6.982 1.734 1.00 96.25 88 ALA A O 1
ATOM 688 N N . ALA A 1 89 ? 12.482 6.088 -0.135 1.00 96.81 89 ALA A N 1
ATOM 689 C CA . ALA A 1 89 ? 11.337 5.469 0.521 1.00 96.81 89 ALA A CA 1
ATOM 690 C C . ALA A 1 89 ? 11.665 4.121 1.186 1.00 96.81 89 ALA A C 1
ATOM 692 O O . ALA A 1 89 ? 10.905 3.680 2.043 1.00 96.81 89 ALA A O 1
ATOM 693 N N . ILE A 1 90 ? 12.754 3.449 0.798 1.00 97.38 90 ILE A N 1
ATOM 694 C CA . ILE A 1 90 ? 13.109 2.129 1.332 1.00 97.38 90 ILE A CA 1
ATOM 695 C C . ILE A 1 90 ? 13.388 2.232 2.837 1.00 97.38 90 ILE A C 1
ATOM 697 O O . ILE A 1 90 ? 14.111 3.115 3.289 1.00 97.38 90 ILE A O 1
ATOM 701 N N . GLY A 1 91 ? 12.795 1.323 3.610 1.00 97.81 91 GLY A N 1
ATOM 702 C CA . GLY A 1 91 ? 12.831 1.314 5.072 1.00 97.81 91 GLY A CA 1
ATOM 703 C C . GLY A 1 91 ? 11.754 2.178 5.733 1.00 97.81 91 GLY A C 1
ATOM 704 O O . GLY A 1 91 ? 11.541 2.057 6.941 1.00 97.81 91 GLY A O 1
ATOM 705 N N . ASN A 1 92 ? 11.027 3.014 4.976 1.00 98.00 92 ASN A N 1
ATOM 706 C CA . ASN A 1 92 ? 9.885 3.739 5.527 1.00 98.00 92 ASN A CA 1
ATOM 707 C C . ASN A 1 92 ? 8.757 2.773 5.879 1.00 98.00 92 ASN A C 1
ATOM 709 O O . ASN A 1 92 ? 8.491 1.803 5.165 1.00 98.00 92 ASN A O 1
ATOM 713 N N . LYS A 1 93 ? 8.071 3.088 6.979 1.00 97.69 93 LYS A N 1
ATOM 714 C CA . LYS A 1 93 ? 7.034 2.257 7.585 1.00 97.69 93 LYS A CA 1
ATOM 715 C C . LYS A 1 93 ? 5.774 3.068 7.810 1.00 97.69 93 LYS A C 1
ATOM 717 O O . LYS A 1 93 ? 5.830 4.173 8.341 1.00 97.69 93 LYS A O 1
ATOM 722 N N . GLU A 1 94 ? 4.636 2.488 7.467 1.00 97.69 94 GLU A N 1
ATOM 723 C CA . GLU A 1 94 ? 3.315 3.002 7.828 1.00 97.69 94 GLU A CA 1
ATOM 724 C C . GLU A 1 94 ? 2.477 1.876 8.445 1.00 97.69 94 GLU A C 1
ATOM 726 O O . GLU A 1 94 ? 2.843 0.701 8.394 1.00 97.69 94 GLU A O 1
ATOM 731 N N . ARG A 1 95 ? 1.349 2.230 9.064 1.00 96.75 95 ARG A N 1
ATOM 732 C CA . ARG A 1 95 ? 0.461 1.274 9.734 1.00 96.75 95 ARG A CA 1
ATOM 733 C C . ARG A 1 95 ? -0.966 1.446 9.247 1.00 96.75 95 ARG A C 1
ATOM 735 O O . ARG A 1 95 ? -1.428 2.570 9.066 1.00 96.75 95 ARG A O 1
ATOM 742 N N . ALA A 1 96 ? -1.674 0.338 9.077 1.00 97.06 96 ALA A N 1
ATOM 743 C CA . ALA A 1 96 ? -3.090 0.347 8.731 1.00 97.06 96 ALA A CA 1
ATOM 744 C C . ALA A 1 96 ? -3.805 -0.883 9.280 1.00 97.06 96 ALA A C 1
ATOM 746 O O . ALA A 1 96 ? -3.190 -1.903 9.594 1.00 97.06 96 ALA A O 1
ATOM 747 N N . ARG A 1 97 ? -5.128 -0.766 9.377 1.00 97.44 97 ARG A N 1
ATOM 748 C CA . ARG A 1 97 ? -6.017 -1.902 9.607 1.00 97.44 97 ARG A CA 1
ATOM 749 C C . ARG A 1 97 ? -6.207 -2.672 8.307 1.00 97.44 97 ARG A C 1
ATOM 751 O O . ARG A 1 97 ? -6.240 -2.066 7.237 1.00 97.44 97 ARG A O 1
ATOM 758 N N . VAL A 1 98 ? -6.358 -3.986 8.399 1.00 98.25 98 VAL A N 1
ATOM 759 C CA . VAL A 1 98 ? -6.529 -4.843 7.221 1.00 98.25 98 VAL A CA 1
ATOM 760 C C . VAL A 1 98 ? -8.001 -5.000 6.849 1.00 98.25 98 VAL A C 1
ATOM 762 O O . VAL A 1 98 ? -8.843 -5.259 7.709 1.00 98.25 98 VAL A O 1
ATOM 765 N N . LYS A 1 99 ? -8.291 -4.920 5.549 1.00 98.44 99 LYS A N 1
ATOM 766 C CA . LYS A 1 99 ? -9.492 -5.480 4.924 1.00 98.44 99 LYS A CA 1
ATOM 767 C C . LYS A 1 99 ? -9.070 -6.641 4.023 1.00 98.44 99 LYS A C 1
ATOM 769 O O . LYS A 1 99 ? -8.251 -6.504 3.123 1.00 98.44 99 LYS A O 1
ATOM 774 N N . VAL A 1 100 ? -9.618 -7.812 4.272 1.00 98.31 100 VAL A N 1
ATOM 775 C CA . VAL A 1 100 ? -9.367 -9.027 3.510 1.00 98.31 100 VAL A CA 1
ATOM 776 C C .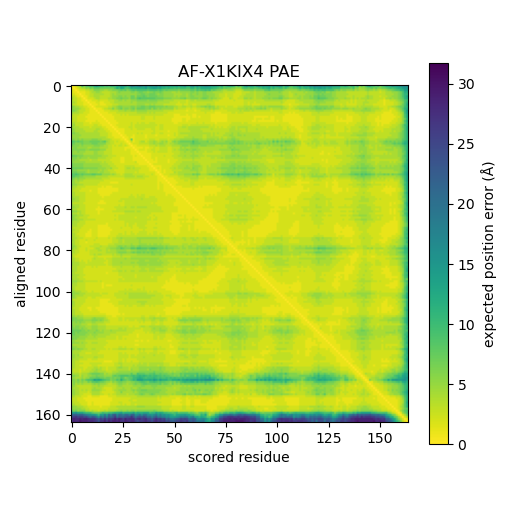 VAL A 1 100 ? -10.401 -9.134 2.396 1.00 98.31 100 VAL A C 1
ATOM 778 O O . VAL A 1 100 ? -11.589 -8.896 2.616 1.00 98.31 100 VAL A O 1
ATOM 781 N N . THR A 1 101 ? -9.957 -9.489 1.193 1.00 97.88 101 THR A N 1
ATOM 782 C CA . THR A 1 101 ? -10.831 -9.641 0.024 1.00 97.88 101 THR A CA 1
ATOM 783 C C . THR A 1 101 ? -10.292 -10.690 -0.946 1.00 97.88 101 THR A C 1
ATOM 785 O O . THR A 1 101 ? -9.086 -10.898 -1.030 1.00 97.88 101 THR A O 1
ATOM 788 N N . GLN A 1 102 ? -11.169 -11.333 -1.717 1.00 97.06 102 GLN A N 1
ATOM 789 C CA . GLN A 1 102 ? -10.771 -12.174 -2.857 1.00 97.06 102 GLN A CA 1
ATOM 790 C C . GLN A 1 102 ? -10.619 -11.371 -4.163 1.00 97.06 102 GLN A C 1
ATOM 792 O O . GLN A 1 102 ? -10.123 -11.888 -5.157 1.00 97.06 102 GLN A O 1
ATOM 797 N N . GLY A 1 103 ? -10.999 -10.087 -4.172 1.00 96.12 103 GLY A N 1
ATOM 798 C CA . GLY A 1 103 ? -10.960 -9.229 -5.364 1.00 96.12 103 GLY A CA 1
ATOM 799 C C . GLY A 1 103 ? -9.572 -8.705 -5.756 1.00 96.12 103 GLY A C 1
ATOM 800 O O . GLY A 1 103 ? -9.464 -7.939 -6.709 1.00 96.12 103 GLY A O 1
ATOM 801 N N . LEU A 1 104 ? -8.515 -9.076 -5.025 1.00 96.88 104 LEU A N 1
ATOM 802 C CA . LEU A 1 104 ? -7.138 -8.663 -5.302 1.00 96.88 104 LEU A CA 1
ATOM 803 C C . LEU A 1 104 ? -6.278 -9.847 -5.723 1.00 96.88 104 LEU A C 1
ATOM 805 O O . LEU A 1 104 ? -6.366 -10.933 -5.150 1.00 96.88 104 LEU A O 1
ATOM 809 N N . HIS A 1 105 ? -5.378 -9.600 -6.674 1.00 97.56 105 HIS A N 1
ATOM 810 C CA . HIS A 1 105 ? -4.351 -10.563 -7.050 1.00 97.56 105 HIS A CA 1
ATOM 811 C C . HIS A 1 105 ? -3.445 -10.900 -5.839 1.00 97.56 105 HIS A C 1
ATOM 813 O O . HIS A 1 105 ? -3.075 -9.982 -5.107 1.00 97.56 105 HIS A O 1
ATOM 819 N N . PRO A 1 106 ? -3.001 -12.159 -5.636 1.00 97.38 106 PRO A N 1
ATOM 820 C CA . PRO A 1 106 ? -2.195 -12.557 -4.468 1.00 97.38 106 PRO A CA 1
ATOM 821 C C . PRO A 1 106 ? -0.869 -11.799 -4.274 1.00 97.38 106 PRO A C 1
ATOM 823 O O . PRO A 1 106 ? -0.361 -11.690 -3.162 1.00 97.38 106 PRO A O 1
ATOM 826 N N . LYS A 1 107 ? -0.288 -11.260 -5.349 1.00 97.00 107 LYS A N 1
ATOM 827 C CA . LYS A 1 107 ? 0.919 -10.414 -5.272 1.00 97.00 107 LYS A CA 1
ATOM 828 C C . LYS A 1 107 ? 0.625 -8.942 -4.951 1.00 97.00 107 LYS A C 1
ATOM 830 O O . LYS A 1 107 ? 1.569 -8.170 -4.876 1.00 97.00 107 LYS A O 1
ATOM 835 N N . ALA A 1 108 ? -0.632 -8.524 -4.819 1.00 97.88 108 ALA A N 1
ATOM 836 C CA . ALA A 1 108 ? -1.004 -7.122 -4.653 1.00 97.88 108 ALA A CA 1
ATOM 837 C C . ALA A 1 108 ? -1.585 -6.841 -3.262 1.00 97.88 108 ALA A C 1
ATOM 839 O O . ALA A 1 108 ? -2.363 -7.626 -2.720 1.00 97.88 108 ALA A O 1
ATOM 840 N N . ALA A 1 109 ? -1.236 -5.677 -2.730 1.00 98.31 109 ALA A N 1
ATOM 841 C CA . ALA A 1 109 ? -1.905 -5.040 -1.612 1.00 98.31 109 ALA A CA 1
ATOM 842 C C . ALA A 1 109 ? -2.375 -3.658 -2.066 1.00 98.31 109 ALA A C 1
ATOM 844 O O . ALA A 1 109 ? -1.671 -2.965 -2.802 1.00 98.31 109 ALA A O 1
ATOM 845 N N . TRP A 1 110 ? -3.573 -3.254 -1.662 1.00 98.44 110 TRP A N 1
ATOM 846 C CA . TRP A 1 110 ? -4.201 -2.050 -2.196 1.00 98.44 110 TRP A CA 1
ATOM 847 C C . TRP A 1 110 ? -4.632 -1.086 -1.098 1.00 98.44 110 TRP A C 1
ATOM 849 O O . TRP A 1 110 ? -5.065 -1.508 -0.031 1.00 98.44 110 TRP A O 1
ATOM 859 N N . ILE A 1 111 ? -4.534 0.214 -1.363 1.00 97.81 111 ILE A N 1
ATOM 860 C CA . ILE A 1 111 ? -5.039 1.270 -0.480 1.00 97.81 111 ILE A CA 1
ATOM 861 C C . ILE A 1 111 ? -5.794 2.337 -1.267 1.00 97.81 111 ILE A C 1
ATOM 863 O O . ILE A 1 111 ? -5.510 2.598 -2.441 1.00 97.81 111 ILE A O 1
ATOM 867 N N . TYR A 1 112 ? -6.695 3.042 -0.592 1.00 96.44 112 TYR A N 1
ATOM 868 C CA . TYR A 1 112 ? -7.186 4.304 -1.122 1.00 96.44 112 TYR A CA 1
ATOM 869 C C . TYR A 1 112 ? -6.085 5.370 -1.084 1.00 96.4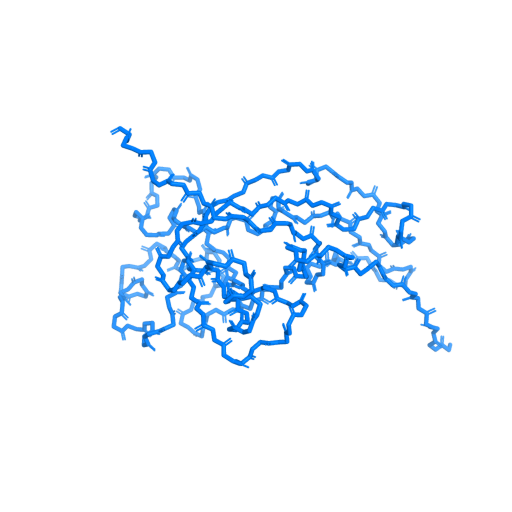4 112 TYR A C 1
ATOM 871 O O . TYR A 1 112 ? -5.335 5.519 -0.117 1.00 96.44 112 TYR A O 1
ATOM 879 N N . PHE A 1 113 ? -5.986 6.139 -2.163 1.00 93.94 113 PHE A N 1
ATOM 880 C CA . PHE A 1 113 ? -5.072 7.265 -2.256 1.00 93.94 113 PHE A CA 1
ATOM 881 C C . PHE A 1 113 ? -5.503 8.399 -1.318 1.00 93.94 113 PHE A C 1
ATOM 883 O O . PHE A 1 113 ? -6.688 8.700 -1.209 1.00 93.94 113 PHE A O 1
ATOM 890 N N . ALA A 1 114 ? -4.511 9.098 -0.754 1.00 91.81 114 ALA A N 1
ATOM 891 C CA . ALA A 1 114 ? -4.662 10.257 0.131 1.00 91.81 114 ALA A CA 1
ATOM 892 C C . ALA A 1 114 ? -5.247 9.959 1.530 1.00 91.81 114 ALA A C 1
ATOM 894 O O . ALA A 1 114 ? -5.925 10.798 2.116 1.00 91.81 114 ALA A O 1
ATOM 895 N N . GLY A 1 115 ? -4.971 8.779 2.090 1.00 91.31 115 GLY A N 1
ATOM 896 C CA . GLY A 1 115 ? -5.044 8.544 3.539 1.00 91.31 115 GLY A CA 1
ATOM 897 C C . GLY A 1 115 ? -3.779 9.009 4.283 1.00 91.31 115 GLY A C 1
ATOM 898 O O . GLY A 1 115 ? -2.830 9.504 3.670 1.00 91.31 115 GLY A O 1
ATOM 899 N N . GLY A 1 116 ? -3.753 8.839 5.608 1.00 94.38 116 GLY A N 1
ATOM 900 C CA . GLY A 1 116 ? -2.537 8.969 6.425 1.00 94.38 116 GLY A CA 1
ATOM 901 C C . GLY A 1 116 ? -2.052 10.398 6.699 1.00 94.38 116 GLY A C 1
ATOM 902 O O . GLY A 1 116 ? -0.878 10.610 6.997 1.00 94.38 116 GLY A O 1
ATOM 903 N N . HIS A 1 117 ? -2.913 11.415 6.609 1.00 94.88 117 HIS A N 1
ATOM 904 C CA . HIS A 1 117 ? -2.489 12.807 6.796 1.00 94.88 117 HIS A CA 1
ATOM 905 C C . HIS A 1 117 ? -1.802 13.050 8.157 1.00 94.88 117 HIS A C 1
ATOM 907 O O . HIS A 1 117 ? -2.295 12.649 9.204 1.00 94.88 117 HIS A O 1
ATOM 913 N N . LYS A 1 118 ? -0.694 13.802 8.175 1.00 93.12 118 LYS A N 1
ATOM 914 C CA . LYS A 1 118 ? 0.049 14.101 9.421 1.00 93.12 118 LYS A CA 1
ATOM 915 C C . LYS A 1 118 ? -0.327 15.436 10.075 1.00 93.12 118 LYS A C 1
ATOM 917 O O . LYS A 1 118 ? 0.080 15.718 11.199 1.00 93.12 118 LYS A O 1
ATOM 922 N N . SER A 1 119 ? -1.114 16.268 9.389 1.00 93.56 119 SER A N 1
ATOM 923 C CA . SER A 1 119 ? -1.570 17.552 9.931 1.00 93.56 119 SER A CA 1
ATOM 924 C C . SER A 1 119 ? -2.538 17.341 11.095 1.00 93.56 119 SER A C 1
ATOM 926 O O . SER A 1 119 ? -3.560 16.670 10.950 1.00 93.56 119 SER A O 1
ATOM 928 N N . LYS A 1 120 ? -2.246 17.957 12.247 1.00 94.12 120 LYS A N 1
ATOM 929 C CA . LYS A 1 120 ? -3.106 17.885 13.439 1.00 94.12 120 LYS A CA 1
ATOM 930 C C . LYS A 1 120 ? -4.465 18.555 13.235 1.00 94.12 120 LYS A C 1
ATOM 932 O O . LYS A 1 120 ? -5.410 18.169 13.910 1.00 94.12 120 LYS A O 1
ATOM 937 N N . SER A 1 121 ? -4.560 19.493 12.293 1.00 94.44 121 SER A N 1
ATOM 938 C CA . SER A 1 121 ? -5.797 20.202 11.959 1.00 94.44 121 SER A CA 1
ATOM 939 C C . SER A 1 121 ? -6.756 19.373 11.103 1.00 94.44 121 SER A C 1
ATOM 941 O O . SER A 1 121 ? -7.887 19.791 10.892 1.00 94.44 121 SER A O 1
ATOM 943 N N . MET A 1 122 ? -6.328 18.217 10.581 1.00 94.31 122 MET A N 1
ATOM 944 C CA . MET A 1 122 ? -7.198 17.330 9.806 1.00 94.31 122 MET A CA 1
ATOM 945 C C . MET A 1 122 ? -8.148 16.531 10.706 1.00 94.31 122 MET A C 1
ATOM 947 O O . MET A 1 122 ? -7.837 16.259 11.866 1.00 94.31 122 MET A O 1
ATOM 951 N N . LEU A 1 123 ? -9.286 16.097 10.146 1.00 95.19 123 LEU A N 1
ATOM 952 C CA . LEU A 1 123 ? -10.192 15.163 10.817 1.00 95.19 123 LEU A CA 1
ATOM 953 C C . LEU A 1 123 ? -9.432 13.920 11.286 1.00 95.19 123 LEU A C 1
ATOM 955 O O . LEU A 1 123 ? -8.540 13.435 10.590 1.00 95.19 123 LEU A O 1
ATOM 959 N N . SER A 1 124 ? -9.818 13.369 12.441 1.00 94.56 124 SER A N 1
ATOM 960 C CA . SER A 1 124 ? -9.087 12.250 13.049 1.00 94.56 124 SER A CA 1
ATOM 961 C C . SER A 1 124 ? -8.935 11.061 12.094 1.00 94.56 124 SER A C 1
ATOM 963 O O . SER A 1 124 ? -7.822 10.573 11.913 1.00 94.56 124 SER A O 1
ATOM 965 N N . LYS A 1 125 ? -10.017 10.674 11.404 1.00 94.50 125 LYS A N 1
ATOM 966 C CA . LYS A 1 125 ? -10.023 9.574 10.429 1.00 94.50 125 LYS A CA 1
ATOM 967 C C . LYS A 1 125 ? -9.113 9.832 9.222 1.00 94.50 125 LYS A C 1
ATOM 969 O O . LYS A 1 125 ? -8.420 8.927 8.781 1.00 94.50 125 LYS A O 1
ATOM 974 N N . ALA A 1 126 ? -9.019 11.075 8.745 1.00 93.88 126 ALA A N 1
ATOM 975 C CA . ALA A 1 126 ? -8.130 11.436 7.635 1.00 93.88 126 ALA A CA 1
ATOM 976 C C . ALA A 1 126 ? -6.641 11.250 7.971 1.00 93.88 126 ALA A C 1
ATOM 978 O O . ALA A 1 126 ? -5.811 11.121 7.072 1.00 93.88 126 ALA A O 1
ATOM 979 N N . ARG A 1 127 ? -6.297 11.242 9.265 1.00 95.12 127 ARG A N 1
ATOM 980 C CA . ARG A 1 127 ? -4.930 11.009 9.749 1.00 95.12 127 ARG A CA 1
ATOM 981 C C . ARG A 1 127 ? -4.570 9.529 9.886 1.00 95.12 127 ARG A C 1
ATOM 983 O O . ARG A 1 127 ? -3.426 9.212 10.194 1.00 95.12 127 ARG A O 1
ATOM 990 N N . GLN A 1 128 ? -5.533 8.634 9.687 1.00 95.06 128 GLN A N 1
ATOM 991 C CA . GLN A 1 128 ? -5.341 7.190 9.770 1.00 95.06 128 GLN A CA 1
ATOM 992 C C . GLN A 1 128 ? -5.032 6.591 8.394 1.00 95.06 128 GLN A C 1
ATOM 994 O O . GLN A 1 128 ? -5.272 7.213 7.356 1.00 95.06 128 GLN A O 1
ATOM 999 N N . GLY A 1 129 ? -4.545 5.351 8.396 1.00 94.31 129 GLY A N 1
ATOM 1000 C CA . GLY A 1 129 ? -4.163 4.622 7.192 1.00 94.31 129 GLY A CA 1
ATOM 1001 C C . GLY A 1 129 ? -2.762 4.980 6.705 1.00 94.31 129 GLY A C 1
ATOM 1002 O O . GLY A 1 129 ? -1.964 5.577 7.427 1.00 94.31 129 GLY A O 1
ATOM 1003 N N . ILE A 1 130 ? -2.467 4.593 5.465 1.00 96.69 130 ILE A N 1
ATOM 1004 C CA . ILE A 1 130 ? -1.122 4.676 4.892 1.00 96.69 130 ILE A CA 1
ATOM 1005 C C . ILE A 1 130 ? -0.937 5.954 4.078 1.00 96.69 130 ILE A C 1
ATOM 1007 O O . ILE A 1 130 ? -1.685 6.243 3.140 1.00 96.69 130 ILE A O 1
ATOM 1011 N N . THR A 1 131 ? 0.145 6.669 4.373 1.00 95.69 131 THR A N 1
ATOM 1012 C CA . THR A 1 131 ? 0.649 7.766 3.544 1.00 95.69 131 THR A CA 1
ATOM 1013 C C . THR A 1 131 ? 1.408 7.199 2.350 1.00 95.69 131 THR A C 1
ATOM 1015 O O . THR A 1 131 ? 2.630 7.079 2.374 1.00 95.69 131 THR A O 1
ATOM 1018 N N . MET A 1 132 ? 0.693 6.852 1.278 1.00 94.12 132 MET A N 1
ATOM 1019 C CA . MET A 1 132 ? 1.274 6.136 0.131 1.00 94.12 132 MET A CA 1
ATOM 1020 C C . MET A 1 132 ? 2.576 6.755 -0.399 1.00 94.12 132 MET A C 1
ATOM 1022 O O . MET A 1 132 ? 3.535 6.038 -0.649 1.00 94.12 132 MET A O 1
ATOM 1026 N N . ASN A 1 133 ? 2.633 8.085 -0.542 1.00 92.81 133 ASN A N 1
ATOM 1027 C CA . ASN A 1 133 ? 3.797 8.773 -1.114 1.00 92.81 133 ASN A CA 1
ATOM 1028 C C . ASN A 1 133 ? 5.098 8.549 -0.322 1.00 92.81 133 ASN A C 1
ATOM 1030 O O . ASN A 1 133 ? 6.169 8.799 -0.861 1.00 92.81 133 ASN A O 1
ATOM 1034 N N . TRP A 1 134 ? 5.022 8.114 0.938 1.00 95.69 134 TRP A N 1
ATOM 1035 C CA . TRP A 1 134 ? 6.196 7.803 1.757 1.00 95.69 134 TRP A CA 1
ATOM 1036 C C . TRP A 1 134 ? 6.738 6.397 1.517 1.00 95.69 134 TRP A C 1
ATOM 1038 O O . TRP A 1 134 ? 7.868 6.113 1.896 1.00 95.69 134 TRP A O 1
ATOM 1048 N N . LEU A 1 135 ? 5.953 5.538 0.871 1.00 97.25 135 LEU A N 1
ATOM 1049 C CA . LEU A 1 135 ? 6.306 4.159 0.557 1.00 97.25 135 LEU A CA 1
ATOM 1050 C C . LEU A 1 135 ? 6.607 3.967 -0.935 1.00 97.25 135 LEU A C 1
ATOM 1052 O O . LEU A 1 135 ? 6.528 2.846 -1.415 1.00 97.25 135 LEU A O 1
ATOM 1056 N N . ILE A 1 136 ? 6.885 5.028 -1.701 1.00 96.12 136 ILE A N 1
ATOM 1057 C CA . ILE A 1 136 ? 7.132 4.938 -3.151 1.00 96.12 136 ILE A CA 1
ATOM 1058 C C . ILE A 1 136 ? 8.576 5.337 -3.463 1.00 96.12 136 ILE A C 1
ATOM 1060 O O . ILE A 1 136 ? 8.898 6.530 -3.434 1.00 96.12 136 ILE A O 1
ATOM 1064 N N . PRO A 1 137 ? 9.444 4.379 -3.829 1.00 96.25 137 PRO A N 1
ATOM 1065 C CA . PRO A 1 137 ? 10.673 4.689 -4.540 1.00 96.25 137 PRO A CA 1
ATOM 1066 C C . PRO A 1 137 ? 10.335 5.371 -5.860 1.00 96.25 137 PRO A C 1
ATOM 1068 O O . PRO A 1 137 ? 9.355 5.027 -6.521 1.00 96.25 137 PRO A O 1
ATOM 1071 N N . SER A 1 138 ? 11.124 6.369 -6.241 1.00 94.50 138 SER A N 1
ATOM 1072 C CA . SER A 1 138 ? 10.837 7.111 -7.459 1.00 94.50 138 SER A CA 1
ATOM 1073 C C . SER A 1 138 ? 11.432 6.417 -8.671 1.00 94.50 138 SER A C 1
ATOM 1075 O O . SER A 1 138 ? 12.645 6.199 -8.748 1.00 94.50 138 SER A O 1
ATOM 1077 N N . SER A 1 139 ? 10.565 6.138 -9.638 1.00 93.81 139 SER A N 1
ATOM 1078 C CA . SER A 1 139 ? 10.930 5.615 -10.943 1.00 93.81 139 SER A CA 1
ATOM 1079 C C . SER A 1 139 ? 10.315 6.420 -12.076 1.00 93.81 139 SER A C 1
ATOM 1081 O O . SER A 1 139 ? 9.259 7.038 -11.922 1.00 93.81 139 SER A O 1
ATOM 1083 N N . VAL A 1 140 ? 11.002 6.438 -13.213 1.00 92.75 140 VAL A N 1
ATOM 1084 C CA . VAL A 1 140 ? 10.605 7.174 -14.414 1.00 92.75 140 VAL A CA 1
ATOM 1085 C C . VAL A 1 140 ? 10.854 6.282 -15.622 1.00 92.75 140 VAL A C 1
ATOM 1087 O O . VAL A 1 140 ? 11.896 5.637 -15.735 1.00 92.75 140 VAL A O 1
ATOM 1090 N N . SER A 1 141 ? 9.880 6.231 -16.529 1.00 87.94 141 SER A N 1
ATOM 1091 C CA . SER A 1 141 ? 10.051 5.526 -17.799 1.00 87.94 141 SER A CA 1
ATOM 1092 C C . SER A 1 141 ? 11.091 6.254 -18.659 1.00 87.94 141 SER A C 1
ATOM 1094 O O . SER A 1 141 ? 11.056 7.483 -18.725 1.00 87.94 141 SER A O 1
ATOM 1096 N N . PRO A 1 142 ? 11.961 5.548 -19.403 1.00 84.12 142 PRO A N 1
ATOM 1097 C CA . PRO A 1 142 ? 12.955 6.187 -20.272 1.00 84.12 142 PRO A CA 1
ATOM 1098 C C . PRO A 1 142 ? 12.345 7.101 -21.349 1.00 84.12 142 PRO A C 1
ATOM 1100 O O . PRO A 1 142 ? 13.048 7.927 -21.923 1.00 84.12 142 PRO A O 1
ATOM 1103 N N . TYR A 1 143 ? 11.041 6.975 -21.618 1.00 85.75 143 TYR A N 1
ATOM 1104 C CA . TYR A 1 143 ? 10.332 7.743 -22.645 1.00 85.75 143 TYR A CA 1
ATOM 1105 C C . TYR A 1 143 ? 9.369 8.796 -22.088 1.00 85.75 143 TYR A C 1
ATOM 1107 O O . TYR A 1 143 ? 8.805 9.570 -22.858 1.00 85.75 143 TYR A O 1
ATOM 1115 N N . ALA A 1 144 ? 9.132 8.820 -20.774 1.00 82.69 144 ALA A N 1
ATOM 1116 C CA . ALA A 1 144 ? 8.157 9.716 -20.166 1.00 82.69 144 ALA A CA 1
ATOM 1117 C C . ALA A 1 144 ? 8.616 10.158 -18.780 1.00 82.69 144 ALA A C 1
ATOM 1119 O O . ALA A 1 144 ? 8.915 9.319 -17.944 1.00 82.69 144 ALA A O 1
ATOM 1120 N N . ALA A 1 145 ? 8.550 11.459 -18.492 1.00 87.00 145 ALA A N 1
ATOM 1121 C CA . ALA A 1 145 ? 8.947 12.046 -17.206 1.00 87.00 145 ALA A CA 1
ATOM 1122 C C . ALA A 1 145 ? 7.945 11.796 -16.050 1.00 87.00 145 ALA A C 1
ATOM 1124 O O . ALA A 1 145 ? 7.970 12.483 -15.029 1.00 87.00 145 ALA A O 1
ATOM 1125 N N . GLY A 1 146 ? 7.016 10.852 -16.219 1.00 89.12 146 GLY A N 1
ATOM 1126 C CA . GLY A 1 146 ? 5.997 10.522 -15.227 1.00 89.12 146 GLY A CA 1
ATOM 1127 C C . GLY A 1 146 ? 6.538 9.604 -14.134 1.00 89.12 146 GLY A C 1
ATOM 1128 O O . GLY A 1 146 ? 7.233 8.634 -14.421 1.00 89.12 146 GLY A O 1
ATOM 1129 N N . LEU A 1 147 ? 6.168 9.890 -12.884 1.00 91.12 147 LEU A N 1
ATOM 1130 C CA . LEU A 1 147 ? 6.535 9.078 -11.725 1.00 91.12 147 LEU A CA 1
ATOM 1131 C C . LEU A 1 147 ? 5.721 7.774 -11.676 1.00 91.12 147 LEU A C 1
ATOM 1133 O O . LEU A 1 147 ? 4.487 7.816 -11.621 1.00 91.12 147 LEU A O 1
ATOM 1137 N N . GLY A 1 148 ? 6.403 6.631 -11.621 1.00 91.25 148 GLY A N 1
ATOM 1138 C CA . GLY A 1 148 ? 5.796 5.329 -11.356 1.00 91.25 148 GLY A CA 1
ATOM 1139 C C . GLY A 1 148 ? 5.353 5.209 -9.895 1.00 91.25 148 GLY A C 1
ATOM 1140 O O . GLY A 1 148 ? 6.161 5.352 -8.987 1.00 91.25 148 GLY A O 1
ATOM 1141 N N . LYS A 1 149 ? 4.051 4.989 -9.653 1.00 87.69 149 LYS A N 1
ATOM 1142 C CA . LYS A 1 149 ? 3.467 5.010 -8.292 1.00 87.69 149 LYS A CA 1
ATOM 1143 C C . LYS A 1 149 ? 2.789 3.719 -7.843 1.00 87.69 149 LYS A C 1
ATOM 1145 O O . LYS A 1 149 ? 2.600 3.540 -6.652 1.00 87.69 149 LYS A O 1
ATOM 1150 N N . ASN A 1 150 ? 2.412 2.831 -8.759 1.00 91.81 150 ASN A N 1
ATOM 1151 C CA . ASN A 1 150 ? 1.569 1.664 -8.461 1.00 91.81 150 ASN A CA 1
ATOM 1152 C C . ASN A 1 150 ? 2.330 0.342 -8.602 1.00 91.81 150 ASN A C 1
ATOM 1154 O O . ASN A 1 150 ? 1.830 -0.590 -9.223 1.00 91.81 150 ASN A O 1
ATOM 1158 N N . TYR A 1 151 ? 3.557 0.281 -8.091 1.00 92.81 151 TYR A N 1
ATOM 1159 C CA . TYR A 1 151 ? 4.313 -0.972 -8.053 1.00 92.81 151 TYR A CA 1
ATOM 1160 C C . TYR A 1 151 ? 5.428 -0.970 -6.994 1.00 92.81 151 TYR A C 1
ATOM 1162 O O . TYR A 1 151 ? 6.386 -1.733 -7.097 1.00 92.81 151 TYR A O 1
ATOM 1170 N N . SER A 1 152 ? 5.307 -0.128 -5.959 1.00 96.56 152 SER A N 1
ATOM 1171 C CA . SER A 1 152 ? 6.215 -0.227 -4.812 1.00 96.56 152 SER A CA 1
ATOM 1172 C C . SER A 1 152 ? 6.134 -1.631 -4.219 1.00 96.56 152 SER A C 1
ATOM 1174 O O . SER A 1 152 ? 5.047 -2.200 -4.152 1.00 96.56 152 SER A O 1
ATOM 1176 N N . ILE A 1 153 ? 7.262 -2.198 -3.812 1.00 98.12 153 ILE A N 1
ATOM 1177 C CA . ILE A 1 153 ? 7.310 -3.506 -3.169 1.00 98.12 153 ILE A CA 1
ATOM 1178 C C . ILE A 1 153 ? 7.341 -3.257 -1.670 1.00 98.12 153 ILE A C 1
ATOM 1180 O O . ILE A 1 153 ? 8.268 -2.636 -1.147 1.00 98.12 153 ILE A O 1
ATOM 1184 N N . VAL A 1 154 ? 6.315 -3.747 -0.985 1.00 98.50 154 VAL A N 1
ATOM 1185 C CA . VAL A 1 154 ? 6.167 -3.604 0.460 1.00 98.50 154 VAL A CA 1
ATOM 1186 C C . VAL A 1 154 ? 6.151 -4.953 1.146 1.00 98.50 154 VAL A C 1
ATOM 1188 O O . VAL A 1 154 ? 5.616 -5.920 0.609 1.00 98.50 154 VAL A O 1
ATOM 1191 N N . LYS A 1 155 ? 6.690 -4.989 2.361 1.00 98.50 155 LYS A N 1
ATOM 1192 C CA . LYS A 1 155 ? 6.599 -6.113 3.282 1.00 98.50 155 LYS A CA 1
ATOM 1193 C C . LYS A 1 155 ? 5.521 -5.830 4.320 1.00 98.50 155 LYS A C 1
ATOM 1195 O O . LYS A 1 155 ? 5.529 -4.762 4.931 1.00 98.50 155 LYS A O 1
ATOM 1200 N N . ILE A 1 156 ? 4.594 -6.765 4.511 1.00 98.38 156 ILE A N 1
ATOM 1201 C CA . ILE A 1 156 ? 3.450 -6.598 5.415 1.00 98.38 156 ILE A CA 1
ATOM 1202 C C . ILE A 1 156 ? 3.527 -7.630 6.532 1.00 98.38 156 ILE A C 1
ATOM 1204 O O . ILE A 1 156 ? 3.523 -8.831 6.269 1.00 98.38 156 ILE A O 1
ATOM 1208 N N . HIS A 1 157 ? 3.531 -7.169 7.782 1.00 97.06 157 HIS A N 1
ATOM 1209 C CA . HIS A 1 157 ? 3.511 -8.052 8.944 1.00 97.06 157 HIS A CA 1
ATOM 1210 C C . HIS A 1 157 ? 2.517 -7.580 10.005 1.00 97.06 157 HIS A C 1
ATOM 1212 O O . HIS A 1 157 ? 2.328 -6.384 10.237 1.00 97.06 157 HIS A O 1
ATOM 1218 N N . LYS A 1 158 ? 1.870 -8.547 10.661 1.00 96.56 158 LYS A N 1
ATOM 1219 C CA . LYS A 1 158 ? 0.948 -8.296 11.768 1.00 96.56 158 LYS A CA 1
ATOM 1220 C C . LYS A 1 158 ? 1.712 -7.774 12.978 1.00 96.56 158 LYS A C 1
ATOM 1222 O O . LYS A 1 158 ? 2.740 -8.333 13.356 1.00 96.56 158 LYS A O 1
ATOM 1227 N N . ILE A 1 159 ? 1.173 -6.739 13.611 1.00 95.75 159 ILE A N 1
ATOM 1228 C CA . ILE A 1 159 ? 1.709 -6.179 14.851 1.00 95.75 159 ILE A CA 1
ATOM 1229 C C . ILE A 1 159 ? 0.654 -6.254 15.954 1.00 95.75 159 ILE A C 1
ATOM 1231 O O . ILE A 1 159 ? -0.548 -6.223 15.693 1.00 95.75 159 ILE A O 1
ATOM 1235 N N . LYS A 1 160 ? 1.099 -6.379 17.207 1.00 87.75 160 LYS A N 1
ATOM 1236 C CA . LYS A 1 160 ? 0.202 -6.246 18.360 1.00 87.75 160 LYS A CA 1
ATOM 1237 C C . LYS A 1 160 ? -0.114 -4.768 18.552 1.00 87.75 160 LYS A C 1
ATOM 1239 O O . LYS A 1 160 ? 0.781 -3.931 18.430 1.00 87.75 160 LYS A O 1
ATOM 1244 N N . GLU A 1 161 ? -1.359 -4.450 18.887 1.00 73.69 161 GLU A N 1
ATOM 1245 C CA . GLU A 1 161 ? -1.662 -3.129 19.428 1.00 73.69 161 GLU A CA 1
ATOM 1246 C C . GLU A 1 161 ? -0.902 -2.975 20.742 1.00 73.69 161 GLU A C 1
ATOM 1248 O O . GLU A 1 161 ? -1.198 -3.642 21.732 1.00 73.69 161 GLU A O 1
ATOM 1253 N N . GLY A 1 162 ? 0.138 -2.144 20.727 1.00 59.16 162 GLY A N 1
ATOM 1254 C CA . GLY A 1 162 ? 0.708 -1.647 21.965 1.00 59.16 162 GLY A CA 1
ATOM 1255 C C . GLY A 1 162 ? -0.363 -0.814 22.654 1.00 59.16 162 GLY A C 1
ATOM 1256 O O . GLY A 1 162 ? -0.905 0.101 22.035 1.00 59.16 162 GLY A O 1
ATOM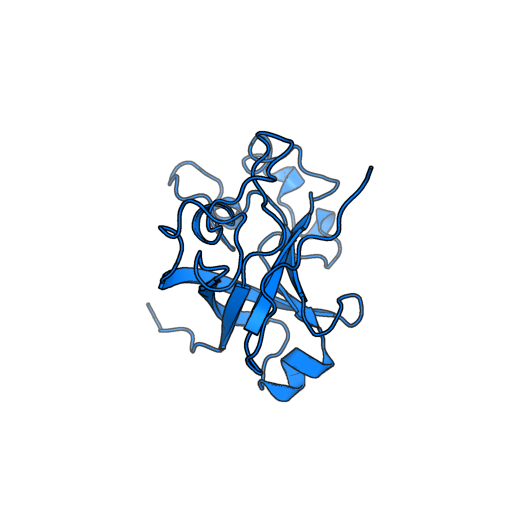 1257 N N . VAL A 1 163 ? -0.672 -1.149 23.908 1.00 39.31 163 VAL A N 1
ATOM 1258 C CA . VAL A 1 163 ? -1.343 -0.223 24.825 1.00 39.31 163 VAL A CA 1
ATOM 1259 C C . VAL A 1 163 ? -0.453 1.013 24.869 1.00 39.31 163 VAL A C 1
ATOM 1261 O O . VAL A 1 163 ? 0.689 0.931 25.324 1.00 39.31 163 VAL A O 1
ATOM 1264 N N . GLN A 1 164 ? -0.926 2.091 24.253 1.00 32.69 164 GLN A N 1
ATOM 1265 C CA . GLN A 1 164 ? -0.249 3.379 24.249 1.00 32.69 164 GLN A CA 1
ATOM 1266 C C . GLN A 1 164 ? -0.608 4.143 25.518 1.00 32.69 164 GLN A C 1
ATOM 1268 O O . GLN A 1 164 ? -1.795 4.077 25.913 1.00 32.69 164 GLN A O 1
#

Nearest PDB structures (foldseek):
  8dat-assembly1_A  TM=7.693E-01  e=4.337E-05  Saccharomyces cerevisiae
  4ko8-assembly1_A  TM=8.308E-01  e=3.110E-04  Homo sapiens
  5ifw-assembly1_B-2  TM=7.692E-01  e=4.319E-04  Homo sapiens
  7ln4-assembly1_E  TM=7.873E-01  e=1.956E-03  Homo sapiens
  7r7t-assembly1_E  TM=7.052E-01  e=4.905E-03  Homo sapiens

Secondary structure (DSSP, 8-state):
-----------STTEEEEEEE--TT--GGGSTT-TGGG-HHHHTT--TTPEEEEHHHHHHTT--TT-EEEEEEEE--TTT-TTEEE-TTTT-EEEEEEEEESSS-TTEEEEETT-----TTS-TGGGSS--GGGG--EEEETTEEEEP-S-EEEEEEE------

Solvent-accessible surface area (backbone atoms only — not comparable to full-atom values): 9115 Å² total; per-residue (Å²): 130,94,79,91,76,79,67,55,73,60,84,54,98,48,29,18,27,40,30,67,44,77,50,94,82,43,69,57,75,79,37,53,71,38,68,75,69,65,35,69,80,74,39,70,91,51,64,63,38,28,38,35,34,13,42,73,52,28,54,77,69,77,50,53,69,68,39,44,31,40,41,30,12,73,21,52,42,61,89,60,15,84,44,38,80,43,55,88,15,52,75,33,71,43,46,29,35,30,39,64,36,80,91,43,58,74,56,34,30,39,32,40,54,67,23,24,43,84,59,84,89,48,43,74,70,33,40,33,22,43,44,60,80,52,38,37,25,43,22,37,53,99,88,41,96,52,74,56,68,66,56,19,23,27,37,56,46,83,51,79,84,71,90,124

Sequence (164 aa):
MPIYVPVAEPKGKDEFYLISGKATWHQKSATQHNRYLMEDGIEGDCPYTAIYINADRAHSLGIMNGDLVEVECVGPTKKDDPCVYNEAAIGNKERARVKVTQGLHPKAAWIYFAGGHKSKSMLSKARQGITMNWLIPSSVSPYAAGLGKNYSIVKIHKIKEGVQ